Protein 9MOQ (pdb70)

Secondary structure (DSSP, 8-state):
--TTGGGHHHHHHHSSSS-HHHHHHHHHHHHHHHHHHHHH--GGGGSHHHHHHHHHHHHHHHH--

Foldseek 3Di:
DDDPVVCPVVCCADPHDPHDVLVVVLVVLVVVLVVVCVVPVDCVSVCRSVVVVVVVVVVRVVVVD

Solvent-accessible surface area: 5652 Å² total; per-residue (Å²): 228,110,172,172,56,112,32,72,111,95,69,116,73,67,137,6,121,129,9,65,64,28,141,174,76,39,103,50,39,76,103,88,9,61,77,72,82,124,131,82,145,72,106,147,61,105,47,19,111,49,118,50,54,92,142,34,48,100,30,75,87,127,98,62,105

Radius of gyration: 16.33 Å; Cα contacts (8 Å, |Δi|>4): 35; chains: 1; bounding box: 26×28×48 Å

Structure (mmCIF, N/CA/C/O backbone):
data_9MOQ
#
_entry.id   9MOQ
#
_cell.length_a   1.00
_cell.length_b   1.00
_cell.length_c   1.00
_ce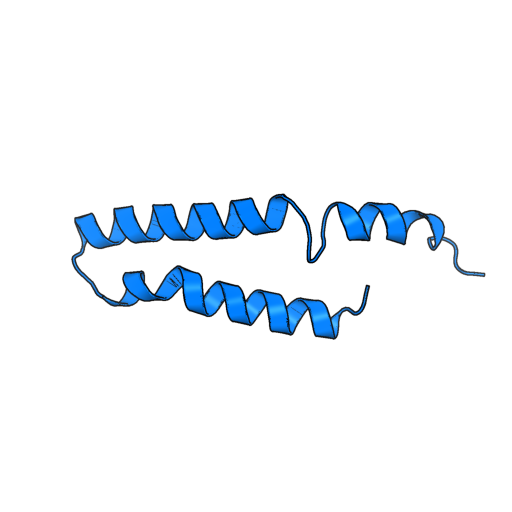ll.angle_alpha   90.00
_cell.angle_beta   90.00
_cell.angle_gamma   90.00
#
_symmetry.space_group_name_H-M   'P 1'
#
loop_
_entity.id
_entity.type
_entity.pdbx_description
1 polymer Pilin
2 non-polymer 1-MYRISTOYL-2-MYRISTOLEOYL-SN-GLYCERO-3-PHOSPHATE
#
loop_
_atom_site.group_PDB
_atom_site.id
_atom_site.type_symbol
_atom_site.label_atom_id
_atom_site.label_alt_id
_atom_site.label_comp_id
_atom_site.label_asym_id
_atom_site.label_entity_id
_atom_site.label_seq_id
_atom_site.pdbx_PDB_ins_code
_atom_site.Cartn_x
_atom_site.Cartn_y
_atom_site.Cartn_z
_atom_site.occupancy
_atom_site.B_iso_or_equiv
_atom_site.auth_seq_id
_atom_site.auth_comp_id
_atom_site.auth_asym_id
_atom_site.auth_atom_id
_atom_site.pdbx_PDB_model_num
ATOM 1 N N . GLN A 1 57 ? 137.221 79.101 78.718 1.00 61.94 6 GLN A N 1
ATOM 2 C CA . GLN A 1 57 ? 136.344 79.942 77.920 1.00 61.94 6 GLN A CA 1
ATOM 3 C C . GLN A 1 57 ? 135.299 80.655 78.767 1.00 61.94 6 GLN A C 1
ATOM 4 O O . GLN A 1 57 ? 134.107 80.555 78.512 1.00 61.94 6 GLN A O 1
ATOM 10 N N . ASP A 1 58 ? 135.759 81.379 79.776 1.00 55.29 7 ASP A N 1
ATOM 11 C CA . ASP A 1 58 ? 134.884 82.144 80.649 1.00 55.29 7 ASP A CA 1
ATOM 12 C C . ASP A 1 58 ? 134.839 83.582 80.146 1.00 55.29 7 ASP A C 1
ATOM 13 O O . ASP A 1 58 ? 135.875 84.244 80.064 1.00 55.29 7 ASP A O 1
ATOM 18 N N . LEU A 1 59 ? 133.647 84.060 79.809 1.00 51.66 8 LEU A N 1
ATOM 19 C CA . LEU A 1 59 ? 133.501 85.330 79.107 1.00 51.66 8 LEU A CA 1
ATOM 20 C C . LEU A 1 59 ? 133.342 86.530 80.029 1.00 51.66 8 LEU A C 1
ATOM 21 O O . LEU A 1 59 ? 133.336 87.662 79.541 1.00 51.66 8 LEU A O 1
ATOM 26 N N . MET A 1 60 ? 133.221 86.328 81.337 1.00 49.03 9 MET A N 1
ATOM 27 C CA . MET A 1 60 ? 133.110 87.439 82.273 1.00 49.03 9 MET A CA 1
ATOM 28 C C . MET A 1 60 ? 134.240 87.438 83.290 1.00 49.03 9 MET A C 1
ATOM 29 O O . MET A 1 60 ? 134.093 88.001 84.376 1.00 49.03 9 MET A O 1
ATOM 34 N N . ALA A 1 61 ? 135.376 86.832 82.945 1.00 47.10 10 ALA A N 1
ATOM 35 C CA . ALA A 1 61 ? 136.487 86.699 83.876 1.00 47.10 10 ALA A CA 1
ATOM 36 C C . ALA A 1 61 ? 137.245 88.000 84.087 1.00 47.10 10 ALA A C 1
ATOM 37 O O . ALA A 1 61 ? 137.991 88.113 85.061 1.00 47.10 10 ALA A O 1
ATOM 39 N N . SER A 1 62 ? 137.066 88.981 83.208 1.00 45.27 11 SER A N 1
ATOM 40 C CA . SER A 1 62 ? 137.869 90.194 83.236 1.00 45.27 11 SER A CA 1
ATOM 41 C C . SER A 1 62 ? 137.492 91.150 84.359 1.00 45.27 11 SER A C 1
ATOM 42 O O . SER A 1 62 ? 138.283 92.042 84.671 1.00 45.27 11 SER A O 1
ATOM 45 N N . GLY A 1 63 ? 136.325 90.999 84.969 1.00 43.38 12 GLY A N 1
ATOM 46 C CA . GLY A 1 63 ? 135.841 91.981 85.911 1.00 43.38 12 GLY A CA 1
ATOM 47 C C . GLY A 1 63 ? 136.087 91.703 87.373 1.00 43.38 12 GLY A C 1
ATOM 48 O O . GLY A 1 63 ? 136.006 92.634 88.180 1.00 43.38 12 GLY A O 1
ATOM 49 N N . ASN A 1 64 ? 136.419 90.462 87.739 1.00 42.99 13 ASN A N 1
ATOM 50 C CA . ASN A 1 64 ? 136.527 90.106 89.151 1.00 42.99 13 ASN A CA 1
ATOM 51 C C . ASN A 1 64 ? 137.349 91.129 89.920 1.00 42.99 13 ASN A C 1
ATOM 52 O O . ASN A 1 64 ? 136.898 91.650 90.947 1.00 42.99 13 ASN A O 1
ATOM 57 N N . THR A 1 65 ? 138.534 91.466 89.410 1.00 41.76 14 THR A N 1
ATOM 58 C CA . THR A 1 65 ? 139.393 92.424 90.094 1.00 41.76 14 THR A CA 1
ATOM 59 C C . THR A 1 65 ? 138.597 93.639 90.547 1.00 41.76 14 THR A C 1
ATOM 60 O O . THR A 1 65 ? 138.479 93.908 91.749 1.00 41.76 14 THR A O 1
ATOM 64 N N . THR A 1 66 ? 137.985 94.346 89.596 1.00 42.62 15 THR A N 1
ATOM 65 C CA . THR A 1 66 ? 137.253 95.554 89.949 1.00 42.62 15 THR A CA 1
ATOM 66 C C . THR A 1 66 ? 136.212 95.257 91.015 1.00 42.62 15 THR A C 1
ATOM 67 O O . THR A 1 66 ? 136.191 95.899 92.071 1.00 42.62 15 THR A O 1
ATOM 71 N N . VAL A 1 67 ? 135.389 94.236 90.783 1.00 41.08 16 VAL A N 1
ATOM 72 C CA . VAL A 1 67 ? 134.337 93.921 91.735 1.00 41.08 16 VAL A CA 1
ATOM 73 C C . VAL A 1 67 ? 134.940 93.695 93.109 1.00 41.08 16 VAL A C 1
ATOM 74 O O . VAL A 1 67 ? 134.500 94.285 94.102 1.00 41.08 16 VAL A O 1
ATOM 78 N N . LYS A 1 68 ? 136.015 92.912 93.169 1.00 42.87 17 LYS A N 1
ATOM 79 C CA . LYS A 1 68 ? 136.565 92.518 94.453 1.00 42.87 17 LYS A CA 1
ATOM 80 C C . LYS A 1 68 ? 137.036 93.712 95.260 1.00 42.87 17 LYS A C 1
ATOM 81 O O . LYS A 1 68 ? 137.066 93.637 96.490 1.00 42.87 17 LYS A O 1
ATOM 87 N N . ALA A 1 69 ? 137.380 94.817 94.604 1.00 42.41 18 ALA A N 1
ATOM 88 C CA . ALA A 1 69 ? 137.860 95.982 95.327 1.00 42.41 18 ALA A CA 1
ATOM 89 C C . ALA A 1 69 ? 136.783 97.028 95.556 1.00 42.41 18 ALA A C 1
ATOM 90 O O . ALA A 1 69 ? 136.981 97.917 96.388 1.00 42.41 18 ALA A O 1
ATOM 92 N N . THR A 1 70 ? 135.658 96.949 94.849 1.00 41.96 19 THR A N 1
ATOM 93 C CA . THR A 1 70 ? 134.597 97.919 95.084 1.00 41.96 19 THR A CA 1
ATOM 94 C C . THR A 1 70 ? 133.515 97.362 95.994 1.00 41.96 19 THR A C 1
ATOM 95 O O . THR A 1 70 ? 132.985 98.084 96.842 1.00 41.96 19 THR A O 1
ATOM 99 N N . PHE A 1 71 ? 133.185 96.088 95.836 1.00 43.19 20 PHE A N 1
ATOM 100 C CA . PHE A 1 71 ? 132.221 95.392 96.682 1.00 43.19 20 PHE A CA 1
ATOM 101 C C . PHE A 1 71 ? 132.966 94.198 97.268 1.00 43.19 20 PHE A C 1
ATOM 102 O O . PHE A 1 71 ? 132.900 93.094 96.730 1.00 43.19 20 PHE A O 1
ATOM 110 N N . GLY A 1 72 ? 133.674 94.413 98.369 1.00 43.97 21 GLY A N 1
ATOM 111 C CA . GLY A 1 72 ? 134.500 93.350 98.903 1.00 43.97 21 GLY A CA 1
ATOM 112 C C . GLY A 1 72 ? 134.689 93.417 100.399 1.00 43.97 21 GLY A C 1
ATOM 113 O O . GLY A 1 72 ? 133.984 94.157 101.086 1.00 43.97 21 GLY A O 1
ATOM 114 N N . LYS A 1 73 ? 135.635 92.641 100.922 1.00 44.25 22 LYS A N 1
ATOM 115 C CA . LYS A 1 73 ? 135.897 92.670 102.355 1.00 44.25 22 LYS A CA 1
ATOM 116 C C . LYS A 1 73 ? 136.577 93.969 102.769 1.00 44.25 22 LYS A C 1
ATOM 117 O O . LYS A 1 73 ? 136.217 94.573 103.784 1.00 44.25 22 LYS A O 1
ATOM 123 N N . ASP A 1 74 ? 137.569 94.412 102.000 1.00 44.39 23 ASP A N 1
ATOM 124 C CA . ASP A 1 74 ? 138.269 95.669 102.260 1.00 44.39 23 ASP A CA 1
ATOM 125 C C . ASP A 1 74 ? 137.742 96.733 101.303 1.00 44.39 23 ASP A C 1
ATOM 126 O O . ASP A 1 74 ? 138.361 97.055 100.292 1.00 44.39 23 ASP A O 1
ATOM 131 N N . SER A 1 75 ? 136.578 97.288 101.622 1.00 42.13 24 SER A N 1
ATOM 132 C CA . SER A 1 75 ? 135.985 98.299 100.759 1.00 42.13 24 SER A CA 1
ATOM 133 C C . SER A 1 75 ? 135.280 99.353 101.599 1.00 42.13 24 SER A C 1
ATOM 134 O O . SER A 1 75 ? 134.982 99.147 102.774 1.00 42.13 24 SER A O 1
ATOM 137 N N . SER A 1 76 ? 135.015 100.494 100.963 1.00 38.97 25 SER A N 1
ATOM 138 C CA . SER A 1 76 ? 134.451 101.637 101.673 1.00 38.97 25 SER A CA 1
ATOM 139 C C . SER A 1 76 ? 132.966 101.446 101.960 1.00 38.97 25 SER A C 1
ATOM 140 O O . SER A 1 76 ? 132.455 101.927 102.980 1.00 38.97 25 SER A O 1
ATOM 143 N N . VAL A 1 77 ? 132.261 100.745 101.073 1.00 39.07 26 VAL A N 1
ATOM 144 C CA . VAL A 1 77 ? 130.823 100.551 101.232 1.00 39.07 2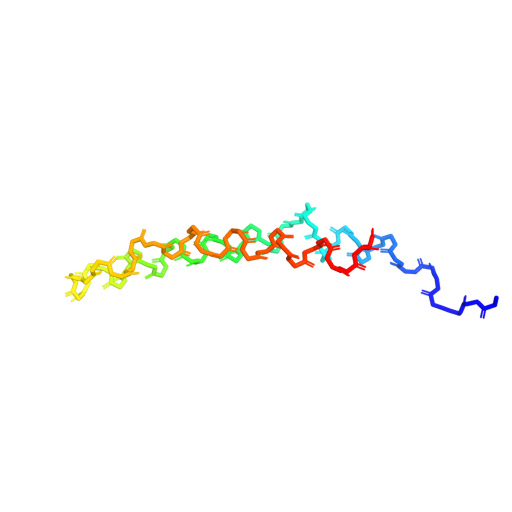6 VAL A CA 1
ATOM 145 C C . VAL A 1 77 ? 130.519 99.853 102.550 1.00 39.07 26 VAL A C 1
ATOM 146 O O . VAL A 1 77 ? 129.576 100.218 103.267 1.00 39.07 26 VAL A O 1
ATOM 150 N N . VAL A 1 78 ? 131.313 98.840 102.890 1.00 37.71 27 VAL A N 1
ATOM 151 C CA . VAL A 1 78 ? 131.084 98.073 104.106 1.00 37.71 27 VAL A CA 1
ATOM 152 C C . VAL A 1 78 ? 131.256 98.947 105.340 1.00 37.71 27 VAL A C 1
ATOM 153 O O . VAL A 1 78 ? 130.462 98.873 106.293 1.00 37.71 27 VAL A O 1
ATOM 157 N N . LYS A 1 79 ? 132.272 99.805 105.336 1.00 37.91 28 LYS A N 1
ATOM 158 C CA . LYS A 1 79 ? 132.472 100.698 106.466 1.00 37.91 28 LYS A CA 1
ATOM 159 C C . LYS A 1 79 ? 131.339 101.705 106.584 1.00 37.91 28 LYS A C 1
ATOM 160 O O . LYS A 1 79 ? 130.928 102.041 107.699 1.00 37.91 28 LYS A O 1
ATOM 166 N N . TRP A 1 80 ? 130.799 102.172 105.457 1.00 36.97 29 TRP A N 1
ATOM 167 C CA . TRP A 1 80 ? 129.663 103.085 105.535 1.00 36.97 29 TRP A CA 1
ATOM 168 C C . TRP A 1 80 ? 128.422 102.392 106.100 1.00 36.97 29 TRP A C 1
ATOM 169 O O . TRP A 1 80 ? 127.670 103.000 106.873 1.00 36.97 29 TRP A O 1
ATOM 180 N N . VAL A 1 81 ? 128.212 101.119 105.762 1.00 35.57 30 VAL A N 1
ATOM 181 C CA . VAL A 1 81 ? 127.087 100.382 106.338 1.00 35.57 30 VAL A CA 1
ATOM 182 C C . VAL A 1 81 ? 127.241 100.255 107.855 1.00 35.57 30 VAL A C 1
ATOM 183 O O . VAL A 1 81 ? 126.287 100.476 108.619 1.00 35.57 30 VAL A O 1
ATOM 187 N N . VAL A 1 82 ? 128.444 99.921 108.322 1.00 33.25 31 VAL A N 1
ATOM 188 C CA . VAL A 1 82 ? 128.616 99.761 109.766 1.00 33.25 31 VAL A CA 1
ATOM 189 C C . VAL A 1 82 ? 128.477 101.103 110.494 1.00 33.25 31 VAL A C 1
ATOM 190 O O . VAL A 1 82 ? 127.921 101.172 111.607 1.00 33.25 31 VAL A O 1
ATOM 194 N N . LEU A 1 83 ? 128.946 102.190 109.877 1.00 35.10 32 LEU A N 1
ATOM 195 C CA . LEU A 1 83 ? 128.800 103.513 110.479 1.00 35.10 32 LEU A CA 1
ATOM 196 C C . LEU A 1 83 ? 127.330 103.901 110.605 1.00 35.10 32 LEU A C 1
ATOM 197 O O . LEU A 1 83 ? 126.895 104.445 111.638 1.00 35.10 32 LEU A O 1
ATOM 202 N N . ALA A 1 84 ? 126.550 103.622 109.560 1.00 34.17 33 ALA A N 1
ATOM 203 C CA . ALA A 1 84 ? 125.119 103.879 109.625 1.00 34.17 33 ALA A CA 1
ATOM 204 C C . ALA A 1 84 ? 124.481 103.107 110.768 1.00 34.17 33 ALA A C 1
ATOM 205 O O . ALA A 1 84 ? 123.607 103.630 111.470 1.00 34.17 33 ALA A O 1
ATOM 207 N N . GLU A 1 85 ? 124.897 101.856 110.962 1.00 34.20 34 GLU A N 1
ATOM 208 C CA . GLU A 1 85 ? 124.348 101.086 112.071 1.00 34.20 34 GLU A CA 1
ATOM 209 C C . GLU A 1 85 ? 124.609 101.773 113.409 1.00 34.20 34 GLU A C 1
ATOM 210 O O . GLU A 1 85 ? 123.696 101.909 114.236 1.00 34.20 34 GLU A O 1
ATOM 216 N N . VAL A 1 86 ? 125.844 102.222 113.638 1.00 32.89 35 VAL A N 1
ATOM 217 C CA . VAL A 1 86 ? 126.149 102.889 114.908 1.00 32.89 35 VAL A CA 1
ATOM 218 C C . VAL A 1 86 ? 125.209 104.072 115.134 1.00 32.89 35 VAL A C 1
ATOM 219 O O . VAL A 1 86 ? 124.614 104.233 116.213 1.00 32.89 35 VAL A O 1
ATOM 223 N N . LEU A 1 87 ? 125.065 104.922 114.118 1.00 34.94 36 LEU A N 1
ATOM 224 C CA . LEU A 1 87 ? 124.288 106.145 114.312 1.00 34.94 36 LEU A CA 1
ATOM 225 C C . LEU A 1 87 ? 122.803 105.848 114.533 1.00 34.94 36 LEU A C 1
ATOM 226 O O . LEU A 1 87 ? 122.157 106.460 115.401 1.00 34.94 36 LEU A O 1
ATOM 231 N N . VAL A 1 88 ? 122.247 104.910 113.764 1.00 34.33 37 VAL A N 1
ATOM 232 C CA . VAL A 1 88 ? 120.848 104.542 113.946 1.00 34.33 37 VAL A CA 1
ATOM 233 C C . VAL A 1 88 ? 120.616 104.003 115.348 1.00 34.33 37 VAL A C 1
ATOM 234 O O . VAL A 1 88 ? 119.621 104.348 116.001 1.00 34.33 37 VAL A O 1
ATOM 238 N N . GLY A 1 89 ? 121.530 103.165 115.838 1.00 36.50 38 GLY A N 1
ATOM 239 C CA . GLY A 1 89 ? 121.374 102.619 117.173 1.00 36.50 38 GLY A CA 1
ATOM 240 C C . GLY A 1 89 ? 121.375 103.688 118.245 1.00 36.50 38 GLY A C 1
ATOM 241 O O . GLY A 1 89 ? 120.552 103.658 119.163 1.00 36.50 38 GLY A O 1
ATOM 242 N N . ALA A 1 90 ? 122.299 104.644 118.152 1.00 36.08 39 ALA A N 1
ATOM 243 C CA . ALA A 1 90 ? 122.335 105.695 119.166 1.00 36.08 39 ALA A CA 1
ATOM 244 C C . ALA A 1 90 ? 121.047 106.514 119.162 1.00 36.08 39 ALA A C 1
ATOM 245 O O . ALA A 1 90 ? 120.463 106.783 120.227 1.00 36.08 39 ALA A O 1
ATOM 247 N N . VAL A 1 91 ? 120.574 106.901 117.974 1.00 38.17 40 VAL A N 1
ATOM 248 C CA . VAL A 1 91 ? 119.373 107.727 117.925 1.00 38.17 40 VAL A CA 1
ATOM 249 C C . VAL A 1 91 ? 118.164 106.967 118.453 1.00 38.17 40 VAL A C 1
ATOM 250 O O . VAL A 1 91 ? 117.317 107.543 119.141 1.00 38.17 40 VAL A O 1
ATOM 254 N N . MET A 1 92 ? 118.056 105.673 118.159 1.00 40.17 41 MET A N 1
ATOM 255 C CA . MET A 1 92 ? 116.927 104.912 118.680 1.00 40.17 41 MET A CA 1
ATOM 256 C C . MET A 1 92 ? 117.0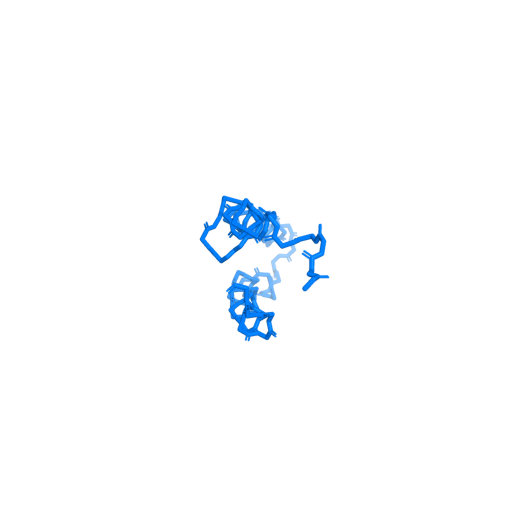09 104.702 120.187 1.00 40.17 41 MET A C 1
ATOM 257 O O . MET A 1 92 ? 115.977 104.754 120.873 1.00 40.17 41 MET A O 1
ATOM 262 N N . TYR A 1 93 ? 118.210 104.467 120.719 1.00 40.32 42 TYR A N 1
ATOM 263 C CA . TYR A 1 93 ? 118.332 104.260 122.156 1.00 40.32 42 TYR A CA 1
ATOM 264 C C . TYR A 1 93 ? 117.925 105.512 122.911 1.00 40.32 42 TYR A C 1
ATOM 265 O O . TYR A 1 93 ? 117.277 105.428 123.959 1.00 40.32 42 TYR A O 1
ATOM 274 N N . MET A 1 94 ? 118.275 106.684 122.380 1.00 43.31 43 MET A N 1
ATOM 275 C CA . MET A 1 94 ? 117.887 107.922 123.048 1.00 43.31 43 MET A CA 1
ATOM 276 C C . MET A 1 94 ? 116.372 108.062 123.173 1.00 43.31 43 MET A C 1
ATOM 277 O O . MET A 1 94 ? 115.881 108.610 124.164 1.00 43.31 43 MET A O 1
ATOM 282 N N . MET A 1 95 ? 115.615 107.568 122.199 1.00 44.65 44 MET A N 1
ATOM 283 C CA . MET A 1 95 ? 114.173 107.776 122.198 1.00 44.65 44 MET A CA 1
ATOM 284 C C . MET A 1 95 ? 113.407 106.680 122.923 1.00 44.65 44 MET A C 1
ATOM 285 O O . MET A 1 95 ? 112.344 106.957 123.487 1.00 44.65 44 MET A O 1
ATOM 290 N N . THR A 1 96 ? 113.907 105.445 122.937 1.00 44.74 45 THR A N 1
ATOM 291 C CA . THR A 1 96 ? 113.157 104.367 123.571 1.00 44.74 45 THR A CA 1
ATOM 292 C C . THR A 1 96 ? 113.747 103.857 124.879 1.00 44.74 45 THR A C 1
ATOM 293 O O . THR A 1 96 ? 112.991 103.409 125.738 1.00 44.74 45 THR A O 1
ATOM 297 N N . LYS A 1 97 ? 115.061 103.912 125.063 1.00 44.33 46 LYS A N 1
ATOM 298 C CA . LYS A 1 97 ? 115.697 103.398 126.277 1.00 44.33 46 LYS A CA 1
ATOM 299 C C . LYS A 1 97 ? 115.581 101.875 126.355 1.00 44.33 46 LYS A C 1
ATOM 300 O O . LYS A 1 97 ? 115.238 101.307 127.389 1.00 44.33 46 LYS A O 1
ATOM 306 N N . ASN A 1 98 ? 115.875 101.213 125.243 1.00 39.90 47 ASN A N 1
ATOM 307 C CA . ASN A 1 98 ? 115.772 99.766 125.116 1.00 39.90 47 ASN A CA 1
ATOM 308 C C . ASN A 1 98 ? 117.147 99.217 124.762 1.00 39.90 47 ASN A C 1
ATOM 309 O O . ASN A 1 98 ? 117.791 99.710 123.834 1.00 39.90 47 ASN A O 1
ATOM 314 N N . VAL A 1 99 ? 117.595 98.195 125.495 1.00 36.79 48 VAL A N 1
ATOM 315 C CA . VAL A 1 99 ? 118.993 97.771 125.415 1.00 36.79 48 VAL A CA 1
ATOM 316 C C . VAL A 1 99 ? 119.316 96.980 124.159 1.00 36.79 48 VAL A C 1
ATOM 317 O O . VAL A 1 99 ? 120.492 96.881 123.790 1.00 36.79 48 VAL A O 1
ATOM 321 N N . LYS A 1 100 ? 118.310 96.428 123.483 1.00 37.36 49 LYS A N 1
ATOM 322 C CA . LYS A 1 100 ? 118.540 95.670 122.259 1.00 37.36 49 LYS A CA 1
ATOM 323 C C . LYS A 1 100 ? 119.286 96.472 121.202 1.00 37.36 49 LYS A C 1
ATOM 324 O O . LYS A 1 100 ? 119.885 95.879 120.302 1.00 37.36 49 LYS A O 1
ATOM 330 N N . PHE A 1 101 ? 119.276 97.798 121.290 1.00 36.51 50 PHE A N 1
ATOM 331 C CA . PHE A 1 101 ? 119.948 98.618 120.295 1.00 36.51 50 PHE A CA 1
ATOM 332 C C . PHE A 1 101 ? 121.439 98.785 120.558 1.00 36.51 50 PHE A C 1
ATOM 333 O O . PHE A 1 101 ? 122.138 99.324 119.699 1.00 36.51 50 PHE A O 1
ATOM 341 N N . LEU A 1 102 ? 121.943 98.338 121.703 1.00 35.65 51 LEU A N 1
ATOM 342 C CA . LEU A 1 102 ? 123.355 98.492 122.026 1.00 35.65 51 LEU A CA 1
ATOM 343 C C . LEU A 1 102 ? 124.221 97.368 121.474 1.00 35.65 51 LEU A C 1
ATOM 344 O O . LEU A 1 102 ? 125.446 97.450 121.568 1.00 35.65 51 LEU A O 1
ATOM 349 N N . ALA A 1 103 ? 123.624 96.337 120.888 1.00 34.85 52 ALA A N 1
ATOM 350 C CA . ALA A 1 103 ? 124.371 95.216 120.339 1.00 34.85 52 ALA A CA 1
ATOM 351 C C . ALA A 1 103 ? 124.495 95.277 118.825 1.00 34.85 52 ALA A C 1
ATOM 352 O O . ALA A 1 103 ? 125.232 94.475 118.239 1.00 34.85 52 ALA A O 1
ATOM 354 N N . GLY A 1 104 ? 123.845 96.253 118.194 1.00 33.98 53 GLY A N 1
ATOM 355 C CA . GLY A 1 104 ? 123.671 96.221 116.752 1.00 33.98 53 GLY A CA 1
ATOM 356 C C . GLY A 1 104 ? 124.965 96.030 115.989 1.00 33.98 53 GLY A C 1
ATOM 357 O O . GLY A 1 104 ? 125.056 95.172 115.110 1.00 33.98 53 GLY A O 1
ATOM 358 N N . PHE A 1 105 ? 125.982 96.833 116.300 1.00 34.42 54 PHE A N 1
ATOM 359 C CA . PHE A 1 105 ? 127.168 96.810 115.455 1.00 34.42 54 PHE A CA 1
ATOM 360 C C . PHE A 1 105 ? 127.927 95.500 115.589 1.00 34.42 54 PHE A C 1
ATOM 361 O O . PHE A 1 105 ? 128.615 95.089 114.651 1.00 34.42 54 PHE A O 1
ATOM 369 N N . ALA A 1 106 ? 127.781 94.801 116.714 1.00 34.44 55 ALA A N 1
ATOM 370 C CA . ALA A 1 106 ? 128.517 93.553 116.868 1.00 34.44 55 ALA A CA 1
ATOM 371 C C . ALA A 1 106 ? 127.967 92.474 115.943 1.00 34.44 55 ALA A C 1
ATOM 372 O O . ALA A 1 106 ? 128.712 91.887 115.150 1.00 34.44 55 ALA A O 1
ATOM 374 N N . ILE A 1 107 ? 126.658 92.232 115.996 1.00 33.55 56 ILE A N 1
ATOM 375 C CA . ILE A 1 107 ? 126.070 91.137 115.234 1.00 33.55 56 ILE A CA 1
ATOM 376 C C . ILE A 1 107 ? 126.295 91.330 113.739 1.00 33.55 56 ILE A C 1
ATOM 377 O O . ILE A 1 107 ? 126.498 90.361 113.000 1.00 33.55 56 IL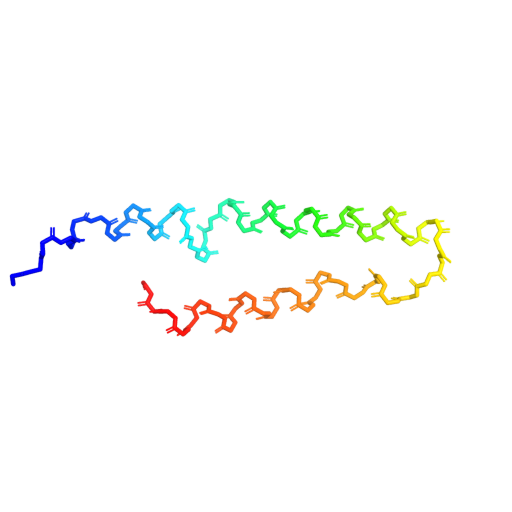E A O 1
ATOM 382 N N . ILE A 1 108 ? 126.274 92.575 113.267 1.00 36.10 57 ILE A N 1
ATOM 383 C CA . ILE A 1 108 ? 126.545 92.816 111.855 1.00 36.10 57 ILE A CA 1
ATOM 384 C C . ILE A 1 108 ? 127.973 92.423 111.510 1.00 36.10 57 ILE A C 1
ATOM 385 O O . ILE A 1 108 ? 128.216 91.726 110.518 1.00 36.10 57 ILE A O 1
ATOM 390 N N . SER A 1 109 ? 128.936 92.820 112.344 1.00 32.42 58 SER A N 1
ATOM 391 C CA . SER A 1 109 ? 130.331 92.546 112.022 1.00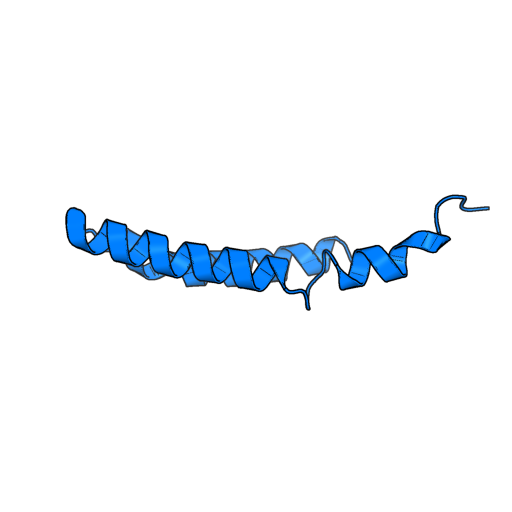 32.42 58 SER A CA 1
ATOM 392 C C . SER A 1 109 ? 130.555 91.062 111.778 1.00 32.42 58 SER A C 1
ATOM 393 O O . SER A 1 109 ? 130.947 90.660 110.674 1.00 32.42 58 SER A O 1
ATOM 396 N N . VAL A 1 110 ? 130.260 90.229 112.776 1.00 36.04 59 VAL A N 1
ATOM 397 C CA . VAL A 1 110 ? 130.428 88.793 112.602 1.00 36.04 59 VAL A CA 1
ATOM 398 C C . VAL A 1 110 ? 129.720 88.335 111.337 1.00 36.04 59 VAL A C 1
ATOM 399 O O . VAL A 1 110 ? 130.297 87.616 110.511 1.00 36.04 59 VAL A O 1
ATOM 403 N N . PHE A 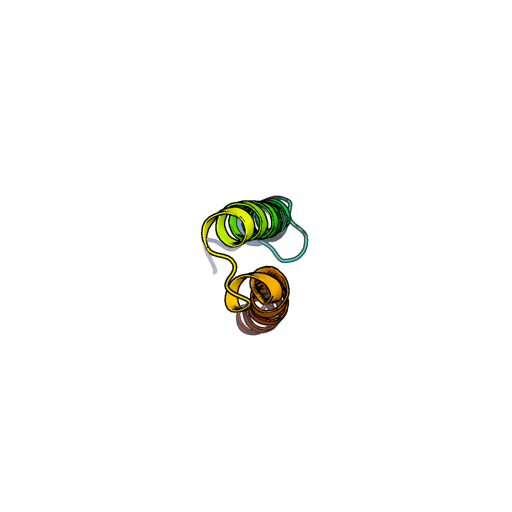1 111 ? 128.493 88.814 111.123 1.00 33.18 60 PHE A N 1
ATOM 404 C CA . PHE A 1 111 ? 127.734 88.381 109.959 1.00 33.18 60 PHE A CA 1
ATOM 405 C C . PHE A 1 111 ? 128.544 88.592 108.691 1.00 33.18 60 PHE A C 1
ATOM 406 O O . PHE A 1 111 ? 128.806 87.637 107.947 1.00 33.18 60 PHE A O 1
ATOM 414 N N . ILE A 1 112 ? 129.046 89.810 108.487 1.00 35.51 61 ILE A N 1
ATOM 415 C CA . ILE A 1 112 ? 129.756 90.096 107.247 1.00 35.51 61 ILE A CA 1
ATOM 416 C C . ILE A 1 112 ? 130.931 89.148 107.081 1.00 35.51 61 ILE A C 1
ATOM 417 O O . ILE A 1 112 ? 131.149 88.589 105.999 1.00 35.51 61 ILE A O 1
ATOM 422 N N . ALA A 1 113 ? 131.676 88.907 108.159 1.00 36.87 62 ALA A N 1
ATOM 423 C CA . ALA A 1 113 ? 132.813 88.004 108.053 1.00 36.87 62 ALA A CA 1
ATOM 424 C C . ALA A 1 113 ? 132.364 86.654 107.521 1.00 36.87 62 ALA A C 1
ATOM 425 O O . ALA A 1 113 ? 132.843 86.189 106.478 1.00 36.87 62 ALA A O 1
ATOM 427 N N . VAL A 1 114 ? 131.373 86.052 108.181 1.00 37.52 63 VAL A N 1
ATOM 428 C CA . VAL A 1 114 ? 130.947 84.717 107.790 1.00 37.52 63 VAL A CA 1
ATOM 429 C C . VAL A 1 114 ? 130.472 84.722 106.351 1.00 37.52 63 VAL A C 1
ATOM 430 O O . VAL A 1 114 ? 130.591 83.716 105.646 1.00 37.52 63 VAL A O 1
ATOM 434 N N . GLY A 1 115 ? 129.961 85.858 105.878 1.00 39.49 64 GLY A N 1
ATOM 435 C CA . GLY A 1 115 ? 129.472 85.911 104.516 1.00 39.49 64 GLY A CA 1
ATOM 436 C C . GLY A 1 115 ? 130.594 85.877 103.501 1.00 39.49 64 GLY A C 1
ATOM 437 O O . GLY A 1 115 ? 130.538 85.125 102.524 1.00 39.49 64 GLY A O 1
ATOM 438 N N . MET A 1 116 ? 131.645 86.662 103.732 1.00 41.70 65 MET A N 1
ATOM 439 C CA . MET A 1 116 ? 132.645 86.825 102.688 1.00 41.70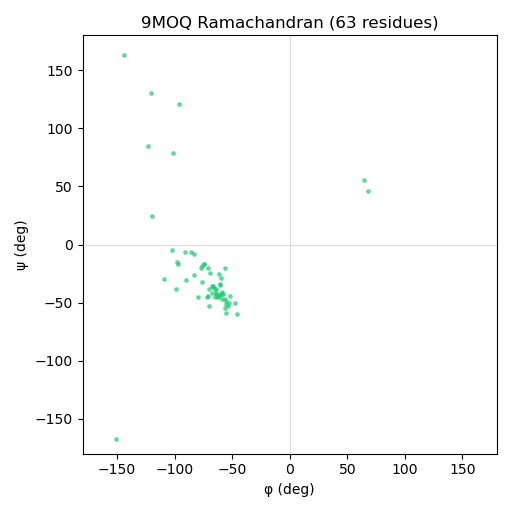 65 MET A CA 1
ATOM 440 C C . MET A 1 116 ? 133.470 85.567 102.492 1.00 41.70 65 MET A C 1
ATOM 441 O O . MET A 1 116 ? 134.072 85.394 101.430 1.00 41.70 65 MET A O 1
ATOM 446 N N . ALA A 1 117 ? 133.500 84.688 103.487 1.00 42.37 66 ALA A N 1
ATOM 447 C CA . ALA A 1 117 ? 134.194 83.420 103.353 1.00 42.37 66 ALA A CA 1
ATOM 448 C C . ALA A 1 117 ? 133.408 82.412 102.531 1.00 42.37 66 ALA A C 1
ATOM 449 O O . ALA A 1 117 ? 134.004 81.467 102.008 1.00 42.37 66 ALA A O 1
ATOM 451 N N . VAL A 1 118 ? 132.094 82.591 102.396 1.00 44.10 67 VAL A N 1
ATOM 452 C CA . VAL A 1 118 ? 131.316 81.648 101.601 1.00 44.10 67 VAL A CA 1
ATOM 453 C C . VAL A 1 118 ? 131.389 81.999 100.121 1.00 44.10 67 VAL A C 1
ATOM 454 O O . VAL A 1 118 ? 131.229 81.125 99.265 1.00 44.10 67 VAL A O 1
ATOM 458 N N . VAL A 1 119 ? 131.629 83.266 99.793 1.00 45.14 68 VAL A N 1
ATOM 459 C CA . VAL A 1 119 ? 131.693 83.673 98.395 1.00 45.14 68 VAL A CA 1
ATOM 460 C C . VAL A 1 119 ? 133.044 83.312 97.795 1.00 45.14 68 VAL A C 1
ATOM 461 O O . VAL A 1 119 ? 133.121 82.785 96.682 1.00 45.14 68 VAL A O 1
ATOM 465 N N . GLY A 1 120 ? 134.124 83.586 98.514 1.00 45.65 69 GLY A N 1
ATOM 466 C CA . GLY A 1 120 ? 135.444 83.225 98.048 1.00 45.65 69 GLY A CA 1
ATOM 467 C C . GLY A 1 120 ? 135.839 83.955 96.788 1.00 45.65 69 GLY A C 1
ATOM 468 O O . GLY A 1 120 ? 136.177 83.330 95.781 1.00 45.65 69 GLY A O 1
ATOM 469 N N . LEU A 1 121 ? 135.783 85.280 96.824 1.00 44.60 70 LEU A N 1
ATOM 470 C CA . LEU A 1 121 ? 136.161 86.084 95.675 1.00 44.60 70 LEU A CA 1
ATOM 471 C C . LEU A 1 121 ? 137.633 86.460 95.754 1.00 44.60 70 LEU A C 1
ATOM 472 O O . LEU A 1 121 ? 138.399 85.851 96.500 1.00 44.60 70 LEU A O 1
#

Organism: Escherichia coli (strain K12) (NCBI:txid83333)

Sequence (65 aa):
QDLMASGNTTVKATFGKDSSVVKWVVLAEVLVGAVMYMMTKNVKFLAGFAIISVFIAVGMAVVGL

B-factor: mean 39.61, std 5.34, range [32.42, 61.94]

InterPro domains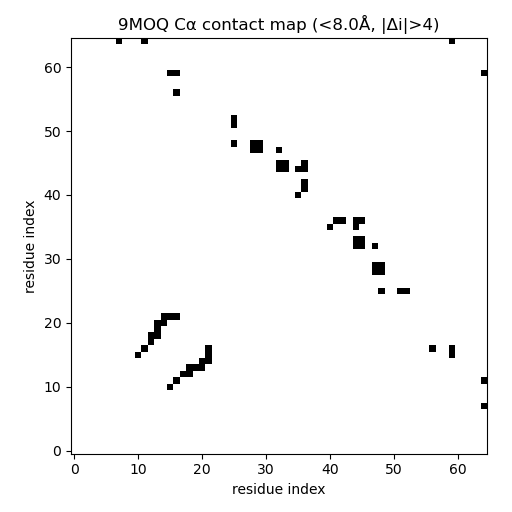:
  IPR008873 TraA [PF05513] (1-119)
  IPR008873 TraA [TIGR02758] (23-121)

Nearest PDB structures (foldseek):
  7jsv-assembly1_A  TM=9.263E-01  e=4.765E-06  Klebsiella pneumoniae
  5ler-assembly1_1A  TM=8.844E-01  e=7.632E-06  Escherichia coli
  5leg-assembly1_1A  TM=8.559E-01  e=1.452E-03  Salmonella enterica subsp. enterica serovar Typhi